Protein AF-A0A968KS45-F1 (afdb_monomer_lite)

pLDDT: mean 82.54, std 16.64, range [45.59, 96.62]

Radius of gyration: 15.45 Å; chains: 1; bounding box: 46×26×35 Å

Secondary structure (DSSP, 8-state):
-HHHHHIIIIIIHHHHHHHHHHH-PPPP--SS-TT---SSTT--HHHHHHHHHHHHH-HHHHHHHHHHHHHHHHHHHHHSHHHHHH-----

Foldseek 3Di:
DVLQCCLVPVQQVVLQVCCCVPPVDDDDPDPPDPSDSDNCVPPDVVSVVVVVVVLVVDVVSVVSVVVSVVSVCVVVVVVPVVVCVVDVPPD

Sequence (91 aa):
MLVYLITKYVYLEPLKQILRERYDIYFPQGFFNRQDLSLFASLHPEVISHIESIFEEDAELQKLYVKFQNWRILTYTLGVPFLLVIFPFKL

Organism: NCBI:txid2719988

Structure (mmCIF, N/CA/C/O backbone):
data_AF-A0A968KS45-F1
#
_entry.id   AF-A0A968KS45-F1
#
loop_
_atom_site.group_PDB
_atom_site.id
_atom_site.type_symbol
_atom_site.label_atom_id
_atom_site.label_alt_id
_atom_site.label_comp_id
_atom_site.label_asym_id
_atom_site.label_entity_id
_atom_site.label_seq_id
_atom_site.pdbx_PDB_ins_code
_atom_site.Cartn_x
_atom_site.Cartn_y
_atom_site.Cartn_z
_atom_site.occupancy
_atom_site.B_iso_or_equiv
_atom_site.auth_seq_id
_atom_site.auth_comp_id
_atom_site.auth_asym_id
_atom_site.auth_atom_id
_atom_site.pdbx_PDB_model_num
ATOM 1 N N . MET A 1 1 ? 12.484 -8.838 -13.668 1.00 74.06 1 MET A N 1
ATOM 2 C CA . MET A 1 1 ? 11.112 -9.315 -13.973 1.00 74.06 1 MET A CA 1
ATOM 3 C C . MET A 1 1 ? 10.435 -9.981 -12.772 1.00 74.06 1 MET A C 1
ATOM 5 O O . MET A 1 1 ? 9.368 -9.522 -12.398 1.00 74.06 1 MET A O 1
ATOM 9 N N . LEU A 1 2 ? 11.034 -10.989 -12.119 1.00 84.19 2 LEU A N 1
ATOM 10 C CA . LEU A 1 2 ? 10.407 -11.686 -10.978 1.00 84.19 2 LEU A CA 1
ATOM 11 C C . LEU A 1 2 ? 10.080 -10.768 -9.782 1.00 84.19 2 LEU A C 1
ATOM 13 O O . LEU A 1 2 ? 8.959 -10.784 -9.291 1.00 84.19 2 LEU A O 1
ATOM 17 N N . VAL A 1 3 ? 11.028 -9.919 -9.366 1.00 86.62 3 VAL A N 1
ATOM 18 C CA . VAL A 1 3 ? 10.842 -8.967 -8.251 1.00 86.62 3 VAL A CA 1
ATOM 19 C C . VAL A 1 3 ? 9.663 -8.023 -8.510 1.00 86.62 3 VAL A C 1
ATOM 21 O O . VAL A 1 3 ? 8.847 -7.810 -7.628 1.00 86.62 3 VAL A O 1
ATOM 24 N N . TYR A 1 4 ? 9.507 -7.543 -9.748 1.00 87.94 4 TYR A N 1
ATOM 25 C CA . TYR A 1 4 ? 8.357 -6.730 -10.151 1.00 87.94 4 TYR A CA 1
ATOM 26 C C . TYR A 1 4 ? 7.025 -7.474 -9.968 1.00 87.94 4 TYR A C 1
ATOM 28 O O . TYR A 1 4 ? 6.077 -6.908 -9.430 1.00 87.94 4 TYR A O 1
ATOM 36 N N . LEU A 1 5 ? 6.950 -8.742 -10.395 1.00 89.38 5 LEU A N 1
ATOM 37 C CA . LEU A 1 5 ? 5.732 -9.549 -10.259 1.00 89.38 5 LEU A CA 1
ATOM 38 C C . LEU A 1 5 ? 5.375 -9.777 -8.789 1.00 89.38 5 LEU A C 1
ATOM 40 O O . LEU A 1 5 ? 4.204 -9.674 -8.434 1.00 89.38 5 LEU A O 1
ATOM 44 N N . ILE A 1 6 ? 6.379 -10.020 -7.942 1.00 90.19 6 ILE A N 1
ATOM 45 C CA . ILE A 1 6 ? 6.199 -10.128 -6.491 1.00 90.19 6 ILE A CA 1
ATOM 46 C C . ILE A 1 6 ? 5.647 -8.811 -5.938 1.00 90.19 6 ILE A C 1
ATOM 48 O O . ILE A 1 6 ? 4.587 -8.802 -5.318 1.00 90.19 6 ILE A O 1
ATOM 52 N N . THR A 1 7 ? 6.295 -7.682 -6.225 1.00 90.69 7 THR A N 1
ATOM 53 C CA . THR A 1 7 ? 5.844 -6.366 -5.748 1.00 90.69 7 THR A CA 1
ATOM 54 C C . THR A 1 7 ? 4.413 -6.053 -6.177 1.00 90.69 7 THR A C 1
ATOM 56 O O . THR A 1 7 ? 3.626 -5.548 -5.378 1.00 90.69 7 THR A O 1
ATOM 59 N N . LYS A 1 8 ? 4.047 -6.390 -7.418 1.00 90.25 8 LYS A N 1
ATOM 60 C CA . LYS A 1 8 ? 2.704 -6.143 -7.946 1.00 90.25 8 LYS A CA 1
ATOM 61 C C . LYS A 1 8 ? 1.651 -7.056 -7.318 1.00 90.25 8 LYS A C 1
ATOM 63 O O . LYS A 1 8 ? 0.695 -6.567 -6.730 1.00 90.25 8 LYS A O 1
ATOM 68 N N . TYR A 1 9 ? 1.813 -8.367 -7.447 1.00 92.00 9 TYR A N 1
ATOM 69 C CA . TYR A 1 9 ? 0.733 -9.315 -7.164 1.00 92.00 9 TYR A CA 1
ATOM 70 C C . TYR A 1 9 ? 0.731 -9.851 -5.733 1.00 92.00 9 TYR A C 1
ATOM 72 O O . TYR A 1 9 ? -0.314 -10.277 -5.259 1.00 92.00 9 TYR A O 1
ATOM 80 N N . VAL A 1 10 ? 1.869 -9.824 -5.036 1.00 91.69 10 VAL A N 1
ATOM 81 C CA . VAL A 1 10 ? 1.956 -10.289 -3.640 1.00 91.69 10 VAL A CA 1
ATOM 82 C C . VAL A 1 10 ? 1.744 -9.140 -2.656 1.00 91.69 10 VAL A C 1
ATOM 84 O O . VAL A 1 10 ? 1.289 -9.373 -1.541 1.00 91.69 10 VAL A O 1
ATOM 87 N N . TYR A 1 11 ? 2.047 -7.902 -3.058 1.00 92.75 11 TYR A N 1
ATOM 88 C CA . TYR A 1 11 ? 2.002 -6.753 -2.154 1.00 92.75 11 TYR A CA 1
ATOM 89 C C . TYR A 1 11 ? 1.010 -5.672 -2.591 1.00 92.75 11 TYR A C 1
ATOM 91 O O . TYR A 1 11 ? 0.085 -5.377 -1.840 1.00 92.75 11 TYR A O 1
ATOM 99 N N . LEU A 1 12 ? 1.155 -5.098 -3.790 1.00 92.62 12 LEU A N 1
ATOM 100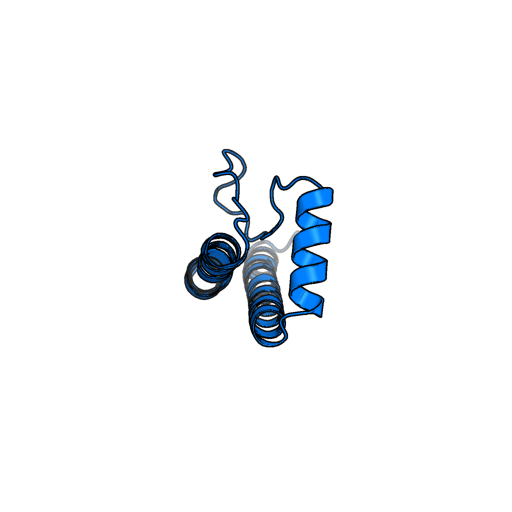 C CA . LEU A 1 12 ? 0.337 -3.954 -4.214 1.00 92.62 12 LEU A CA 1
ATOM 101 C C . LEU A 1 12 ? -1.148 -4.297 -4.402 1.00 92.62 12 LEU A C 1
ATOM 103 O O . LEU A 1 12 ? -2.004 -3.621 -3.838 1.00 92.62 12 LEU A O 1
ATOM 107 N N . GLU A 1 13 ? -1.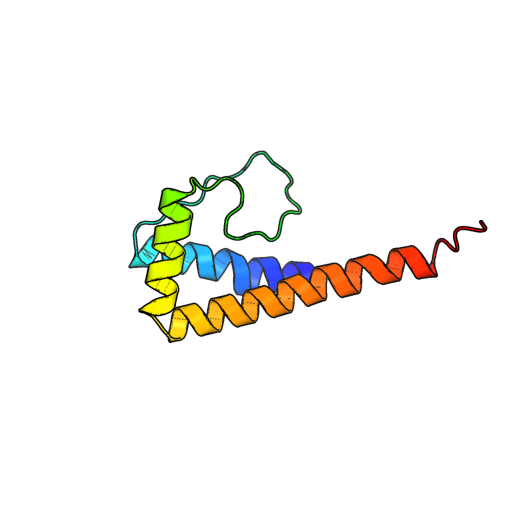466 -5.316 -5.199 1.00 91.69 13 GLU A N 1
ATOM 108 C CA . GLU A 1 13 ? -2.864 -5.686 -5.461 1.00 91.69 13 GLU A CA 1
ATOM 109 C C . GLU A 1 13 ? -3.589 -6.168 -4.189 1.00 91.69 13 GLU A C 1
ATOM 111 O O . GLU A 1 13 ? -4.697 -5.693 -3.942 1.00 91.69 13 GLU A O 1
ATOM 116 N N . PRO A 1 14 ? -2.970 -6.981 -3.308 1.00 93.19 14 PRO A N 1
ATOM 117 C CA . PRO A 1 14 ? -3.559 -7.298 -2.008 1.00 93.19 14 PRO A CA 1
ATOM 118 C C . PRO A 1 14 ? -3.790 -6.074 -1.114 1.00 93.19 14 PRO A C 1
ATOM 120 O O . PRO A 1 14 ? -4.838 -5.981 -0.481 1.00 93.19 14 PRO A O 1
ATOM 123 N N . LEU A 1 15 ? -2.867 -5.102 -1.085 1.00 94.31 15 LEU A N 1
ATOM 124 C CA . LEU A 1 15 ? -3.070 -3.841 -0.355 1.00 94.31 15 LEU A CA 1
ATOM 125 C C . LEU A 1 15 ? -4.301 -3.086 -0.864 1.00 94.31 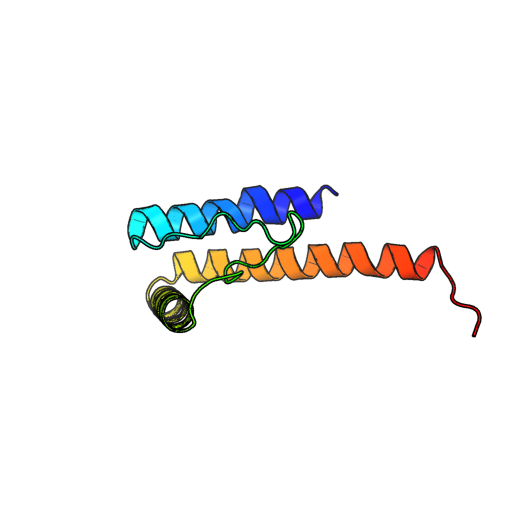15 LEU A C 1
ATOM 127 O O . LEU A 1 15 ? -5.128 -2.654 -0.065 1.00 94.31 15 LEU A O 1
ATOM 131 N N . LYS A 1 16 ? -4.454 -2.969 -2.188 1.00 93.50 16 LYS A N 1
ATOM 132 C CA . LYS A 1 16 ? -5.637 -2.343 -2.798 1.00 93.50 16 LYS A CA 1
ATOM 133 C C . LYS A 1 16 ? -6.916 -3.101 -2.469 1.00 93.50 16 LYS A C 1
ATOM 135 O O . LYS A 1 16 ? -7.937 -2.479 -2.196 1.00 93.50 16 LYS A O 1
ATOM 140 N N . GLN A 1 17 ? -6.863 -4.430 -2.497 1.00 93.88 17 GLN A N 1
ATOM 141 C CA . GLN A 1 17 ? -8.004 -5.275 -2.171 1.00 93.88 17 GLN A CA 1
ATOM 142 C C . GLN A 1 17 ? -8.438 -5.080 -0.715 1.00 93.88 17 GLN A C 1
ATOM 144 O O . GLN A 1 17 ? -9.616 -4.848 -0.476 1.00 93.88 17 GLN A O 1
ATOM 149 N N . ILE A 1 18 ? -7.502 -5.083 0.239 1.00 95.19 18 ILE A N 1
ATOM 150 C CA . ILE A 1 18 ? -7.810 -4.849 1.657 1.00 95.19 18 ILE A CA 1
ATOM 151 C C . ILE A 1 18 ? -8.404 -3.451 1.860 1.00 95.19 18 ILE A C 1
ATOM 153 O O . ILE A 1 18 ? -9.428 -3.315 2.527 1.00 95.19 18 ILE A O 1
ATOM 157 N N . LEU A 1 19 ? -7.798 -2.422 1.258 1.00 94.94 19 LEU A N 1
ATOM 158 C CA . LEU A 1 19 ? -8.290 -1.043 1.338 1.00 94.94 19 LEU A CA 1
ATOM 159 C C . LEU A 1 19 ? -9.701 -0.901 0.748 1.00 94.94 19 LEU A C 1
ATOM 161 O O . LEU A 1 19 ? -10.538 -0.193 1.302 1.00 94.94 19 LEU A O 1
ATOM 165 N N . ARG A 1 20 ? -9.999 -1.635 -0.325 1.00 94.69 20 ARG A N 1
ATOM 166 C CA . ARG A 1 20 ? -11.336 -1.684 -0.917 1.00 94.69 20 ARG A CA 1
ATOM 167 C C . ARG A 1 20 ? -12.343 -2.417 -0.034 1.00 94.69 20 ARG A C 1
ATOM 169 O O . ARG A 1 20 ? -13.431 -1.911 0.193 1.00 94.69 20 ARG A O 1
ATOM 176 N N . GLU A 1 21 ? -12.006 -3.615 0.429 1.00 95.75 21 GLU A N 1
ATOM 177 C CA . GLU A 1 21 ? -12.937 -4.491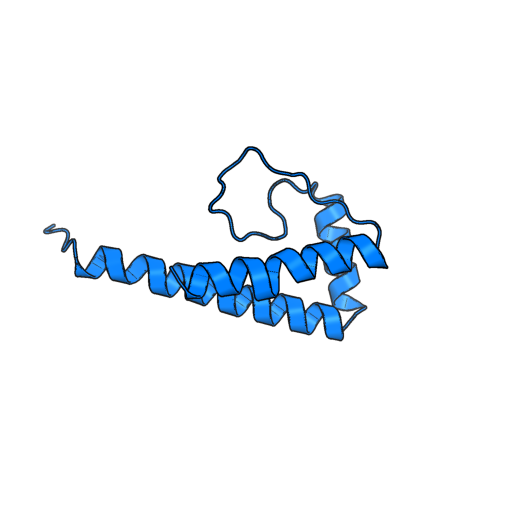 1.150 1.00 95.75 21 GLU A CA 1
ATOM 178 C C . GLU A 1 21 ? -13.241 -3.999 2.566 1.00 95.75 21 GLU A C 1
ATOM 180 O O . GLU A 1 21 ? -14.363 -4.163 3.039 1.00 95.75 21 GLU A O 1
ATOM 185 N N . ARG A 1 22 ? -12.252 -3.411 3.249 1.00 95.44 22 ARG A N 1
ATOM 186 C CA . ARG A 1 22 ? -12.392 -2.989 4.650 1.00 95.44 22 ARG A CA 1
ATOM 187 C C . ARG A 1 22 ? -12.745 -1.512 4.818 1.00 95.44 22 ARG A C 1
ATOM 189 O O . ARG A 1 22 ? -13.370 -1.176 5.817 1.00 95.44 22 ARG A O 1
ATOM 196 N N . TYR A 1 23 ? -12.353 -0.656 3.872 1.00 93.19 23 TYR A N 1
ATOM 197 C CA . TYR A 1 23 ? -12.460 0.805 4.007 1.00 93.19 23 TYR A CA 1
ATOM 198 C C . TYR A 1 23 ? -13.171 1.484 2.826 1.00 93.19 23 TYR A C 1
ATOM 200 O O . TYR A 1 23 ? -13.199 2.707 2.762 1.00 93.19 23 TYR A O 1
ATOM 208 N N . ASP A 1 24 ? -13.740 0.711 1.893 1.00 92.88 24 ASP A N 1
ATOM 209 C CA . ASP A 1 24 ? -14.486 1.211 0.726 1.00 92.88 24 ASP A CA 1
ATOM 210 C C . ASP A 1 24 ? -13.675 2.166 -0.181 1.00 92.88 24 ASP A C 1
ATOM 212 O O . ASP A 1 24 ? -14.209 3.044 -0.858 1.00 92.88 24 ASP A O 1
ATOM 216 N N . ILE A 1 25 ? -12.347 1.991 -0.225 1.00 91.94 25 ILE A N 1
ATOM 217 C CA . ILE A 1 25 ? -11.456 2.800 -1.066 1.00 91.94 25 ILE A CA 1
ATOM 218 C C . ILE A 1 25 ? -11.311 2.164 -2.450 1.00 91.94 25 ILE A C 1
ATOM 220 O O . ILE A 1 25 ? -10.778 1.062 -2.610 1.00 91.94 25 ILE A O 1
ATOM 224 N N . TYR A 1 26 ? -11.730 2.896 -3.482 1.00 88.69 26 TYR A N 1
ATOM 225 C CA . TYR A 1 26 ? -11.642 2.448 -4.869 1.00 88.69 26 TYR A CA 1
ATOM 226 C C . TYR A 1 26 ? -10.432 3.044 -5.575 1.00 88.69 26 TYR A C 1
ATOM 228 O O . TYR A 1 26 ? -10.247 4.257 -5.643 1.00 88.69 26 TYR A O 1
ATOM 236 N N . PHE A 1 27 ? -9.634 2.165 -6.174 1.00 88.12 27 PHE A N 1
ATOM 237 C CA . PHE A 1 27 ? -8.494 2.558 -6.986 1.00 88.12 27 PHE A CA 1
ATOM 238 C C . PHE A 1 27 ? -8.932 2.658 -8.449 1.00 88.12 27 PHE A C 1
ATOM 240 O O . PHE A 1 27 ? -9.448 1.674 -8.993 1.00 88.12 27 PHE A O 1
ATOM 247 N N . PRO A 1 28 ? -8.730 3.808 -9.114 1.00 83.00 28 PRO A N 1
ATOM 248 C CA . PRO A 1 28 ? -9.027 3.930 -10.528 1.00 83.00 28 PRO A CA 1
ATOM 249 C C . PRO A 1 28 ? -8.153 2.948 -11.311 1.00 83.00 28 PRO A C 1
ATOM 251 O O . PRO A 1 28 ? -6.942 2.849 -11.098 1.00 83.00 28 PRO A O 1
ATOM 254 N N . GLN A 1 29 ? -8.761 2.217 -12.244 1.00 69.38 29 GLN A N 1
ATOM 255 C CA . GLN A 1 29 ? -8.002 1.424 -13.205 1.00 69.38 29 GLN A CA 1
ATOM 256 C C . GLN A 1 29 ? -7.339 2.392 -14.190 1.00 69.38 29 GLN A C 1
ATOM 258 O O . GLN A 1 29 ? -7.936 2.819 -15.175 1.00 69.38 29 GLN A O 1
ATOM 263 N N . GLY A 1 30 ? -6.124 2.825 -13.859 1.00 56.62 30 GLY A N 1
ATOM 264 C CA . GLY A 1 30 ? -5.403 3.827 -14.631 1.00 56.62 30 GLY A CA 1
ATOM 265 C C . GLY A 1 30 ? -5.091 3.358 -16.054 1.00 56.62 30 GLY A C 1
ATOM 266 O O . GLY A 1 30 ? -4.444 2.332 -16.261 1.00 56.62 30 GLY A O 1
ATOM 267 N N . PHE A 1 31 ? -5.476 4.178 -17.035 1.00 47.94 31 PHE A N 1
ATOM 268 C CA . PHE A 1 31 ? -4.931 4.175 -18.400 1.00 47.94 31 PHE A CA 1
ATOM 269 C C . PHE A 1 31 ? -3.435 4.550 -18.428 1.00 47.94 31 PHE A C 1
ATOM 271 O O . PHE A 1 31 ? -2.743 4.293 -19.414 1.00 47.94 31 PHE A O 1
ATOM 278 N N . PHE A 1 32 ? -2.926 5.146 -17.345 1.00 50.12 32 PHE A N 1
ATOM 279 C CA . PHE A 1 32 ? -1.549 5.599 -17.222 1.00 50.12 32 PHE A CA 1
ATOM 280 C C . PHE A 1 32 ? -0.629 4.480 -16.735 1.00 50.12 32 PHE A C 1
ATOM 282 O O . PHE A 1 32 ? -0.795 3.922 -15.657 1.00 50.12 32 PHE A O 1
ATOM 289 N N . ASN A 1 33 ? 0.339 4.179 -17.600 1.00 52.84 33 ASN A N 1
ATOM 290 C CA . ASN A 1 33 ? 1.532 3.369 -17.396 1.00 52.84 33 ASN A CA 1
ATOM 291 C C . ASN A 1 33 ? 1.309 2.052 -16.625 1.00 52.84 33 ASN A C 1
ATOM 293 O O . ASN A 1 33 ? 1.462 1.975 -15.410 1.00 52.84 33 ASN A O 1
ATOM 297 N N . ARG A 1 34 ? 1.063 0.956 -17.363 1.00 57.56 34 ARG A N 1
ATOM 298 C CA . ARG A 1 34 ? 0.930 -0.427 -16.835 1.00 57.56 34 ARG A CA 1
ATOM 299 C C . ARG A 1 34 ? 2.104 -0.892 -15.944 1.00 57.56 34 ARG A C 1
ATOM 301 O O . ARG A 1 34 ? 2.022 -1.962 -15.338 1.00 57.56 34 ARG A O 1
ATOM 308 N N . GLN A 1 35 ? 3.187 -0.118 -15.905 1.00 62.50 35 GLN A N 1
ATOM 309 C CA . GLN A 1 35 ? 4.422 -0.357 -15.169 1.00 62.50 35 GLN A CA 1
ATOM 310 C C . GLN A 1 35 ? 4.498 0.363 -13.811 1.00 62.50 35 GLN A C 1
ATOM 312 O O . GLN A 1 35 ? 5.452 0.112 -13.078 1.00 62.50 35 GLN A O 1
ATOM 317 N N . ASP A 1 36 ? 3.536 1.218 -13.450 1.00 75.06 36 ASP A N 1
ATOM 318 C CA . ASP A 1 36 ? 3.591 1.940 -12.175 1.00 75.06 36 ASP A CA 1
ATOM 319 C C . ASP A 1 36 ? 3.299 1.006 -10.984 1.00 75.06 36 ASP A C 1
ATOM 321 O O . ASP A 1 36 ? 2.289 0.300 -10.944 1.00 75.06 36 ASP A O 1
ATOM 325 N N . LEU A 1 37 ? 4.219 0.990 -10.019 1.00 84.62 37 LEU A N 1
ATOM 326 C CA . LEU A 1 37 ? 4.100 0.281 -8.746 1.00 84.62 37 LEU A CA 1
ATOM 327 C C . LEU A 1 37 ? 3.816 1.286 -7.627 1.00 84.62 37 LEU A C 1
ATOM 329 O O . LEU A 1 37 ? 4.459 1.259 -6.582 1.00 84.62 37 LEU A O 1
ATOM 333 N N . SER A 1 38 ? 2.880 2.205 -7.844 1.00 88.19 38 SER A N 1
ATOM 334 C CA . SER A 1 38 ? 2.452 3.186 -6.851 1.00 88.19 38 SER A CA 1
ATOM 335 C C . SER A 1 38 ? 1.042 2.876 -6.353 1.00 88.19 38 SER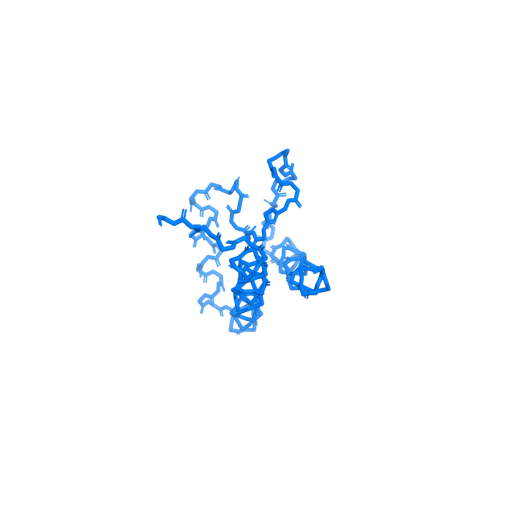 A C 1
ATOM 337 O O . SER A 1 38 ? 0.127 2.633 -7.138 1.00 88.19 38 SER A O 1
ATOM 339 N N . LEU A 1 39 ? 0.866 2.883 -5.027 1.00 87.44 39 LEU A N 1
ATOM 340 C CA . LEU A 1 39 ? -0.447 2.726 -4.397 1.00 87.44 39 LEU A CA 1
ATOM 341 C C . LEU A 1 39 ? -1.334 3.953 -4.642 1.00 87.44 39 LEU A C 1
ATOM 343 O O . LEU A 1 39 ? -2.530 3.812 -4.867 1.00 87.44 39 LEU A O 1
ATOM 347 N N . PHE A 1 40 ? -0.730 5.140 -4.644 1.00 90.31 40 PHE A N 1
ATOM 348 C CA . PHE A 1 40 ? -1.425 6.423 -4.742 1.00 90.31 40 PHE A CA 1
ATOM 349 C C . PHE A 1 40 ? -1.550 6.945 -6.176 1.00 90.31 40 PHE A C 1
ATOM 351 O O . PHE A 1 40 ? -1.964 8.084 -6.390 1.00 90.31 40 PHE A O 1
ATOM 358 N N . ALA A 1 41 ? -1.170 6.137 -7.172 1.00 85.38 41 ALA A N 1
ATOM 359 C CA . ALA A 1 41 ? -1.257 6.527 -8.571 1.00 85.38 41 ALA A CA 1
ATOM 360 C C . ALA A 1 41 ? -2.685 6.958 -8.919 1.00 85.38 41 ALA A C 1
ATOM 362 O O . ALA A 1 41 ? -3.625 6.173 -8.811 1.00 85.38 41 ALA A O 1
ATOM 363 N N . SER A 1 42 ? -2.830 8.193 -9.401 1.00 83.69 42 SER A N 1
ATOM 364 C CA . SER A 1 42 ? -4.116 8.761 -9.830 1.00 83.69 42 SER A CA 1
ATOM 365 C C . SER A 1 42 ? -5.178 8.887 -8.724 1.00 83.69 42 SER A C 1
ATOM 367 O O . SER A 1 42 ? -6.356 9.034 -9.043 1.00 83.69 42 SER A O 1
ATOM 369 N N . LEU A 1 43 ? -4.793 8.836 -7.442 1.00 87.88 43 LEU A N 1
ATOM 370 C CA . LEU A 1 43 ? -5.707 9.116 -6.330 1.00 87.88 43 LEU A CA 1
ATOM 371 C C . LEU A 1 43 ? -5.767 10.613 -6.024 1.00 87.88 43 LEU A C 1
ATOM 373 O O . LEU A 1 43 ? -4.775 11.331 -6.149 1.00 87.88 43 LEU A O 1
ATOM 377 N N . HIS A 1 44 ? -6.942 11.074 -5.595 1.00 90.56 44 HIS A N 1
ATOM 378 C CA . HIS A 1 44 ? -7.121 12.440 -5.112 1.00 90.56 44 HIS A CA 1
ATOM 379 C C . HIS A 1 44 ? -6.375 12.633 -3.775 1.00 90.56 44 HIS A C 1
ATOM 381 O O . HIS A 1 44 ? -6.378 11.703 -2.963 1.00 90.56 44 HIS A O 1
ATOM 387 N N . PRO A 1 45 ? -5.782 13.812 -3.493 1.00 92.56 45 PRO A N 1
ATOM 388 C CA . PRO A 1 45 ? -5.039 14.056 -2.251 1.00 92.56 45 PRO A CA 1
ATOM 389 C C . PRO A 1 45 ? -5.821 13.748 -0.969 1.00 92.56 45 PRO A C 1
ATOM 391 O O . PRO A 1 45 ? -5.254 13.231 -0.013 1.00 92.56 45 PRO A O 1
ATOM 394 N N . GLU A 1 46 ? -7.131 13.995 -0.963 1.00 93.88 46 GLU A N 1
ATOM 395 C CA . GLU A 1 46 ? -8.004 13.678 0.178 1.00 93.88 46 GLU A CA 1
ATOM 396 C C . GLU A 1 46 ? -8.086 12.169 0.449 1.00 93.88 46 GLU A C 1
ATOM 398 O O . GLU A 1 46 ? -8.030 11.737 1.596 1.00 93.88 46 GLU A O 1
ATOM 403 N N . VAL A 1 47 ? -8.146 11.351 -0.608 1.00 93.12 47 VAL A N 1
ATOM 404 C CA . VAL A 1 47 ? -8.147 9.884 -0.490 1.00 93.12 47 VAL A CA 1
ATOM 405 C C . VAL A 1 47 ? -6.786 9.392 -0.008 1.00 93.12 47 VAL A C 1
ATOM 407 O O . VAL A 1 47 ? -6.719 8.468 0.795 1.00 93.12 47 VAL A O 1
ATOM 410 N N . ILE A 1 48 ? -5.698 10.021 -0.462 1.00 94.06 48 ILE A N 1
ATOM 411 C CA . ILE A 1 48 ? -4.342 9.705 0.007 1.00 94.06 48 ILE A CA 1
ATOM 412 C C . ILE A 1 48 ? -4.234 9.975 1.509 1.00 94.06 48 ILE A C 1
ATOM 414 O O . ILE A 1 48 ? -3.848 9.075 2.247 1.00 94.06 48 ILE A O 1
ATOM 418 N N . SER A 1 49 ? -4.653 11.159 1.964 1.00 95.44 49 SER A N 1
ATOM 419 C CA . SER A 1 49 ? -4.643 11.514 3.387 1.00 95.44 49 SER A CA 1
ATOM 420 C C . SER A 1 49 ? -5.497 10.559 4.227 1.00 95.44 49 SER A C 1
ATOM 422 O O . SER A 1 49 ? -5.093 10.180 5.323 1.00 95.44 49 SER A O 1
ATOM 424 N N . HIS A 1 50 ? -6.637 10.107 3.698 1.00 95.50 50 HIS A N 1
ATOM 425 C CA . HIS A 1 50 ? -7.466 9.110 4.371 1.00 95.50 50 HIS A CA 1
ATOM 426 C C . HIS A 1 50 ? -6.791 7.730 4.460 1.00 95.50 50 HIS A C 1
ATOM 428 O O . HIS A 1 50 ? -6.854 7.064 5.489 1.00 95.50 50 HIS A O 1
ATOM 434 N N . ILE A 1 51 ? -6.103 7.289 3.403 1.00 94.56 51 ILE A N 1
ATOM 435 C CA . ILE A 1 51 ? -5.324 6.043 3.445 1.00 94.56 51 ILE A CA 1
ATOM 436 C C . ILE A 1 51 ? -4.177 6.155 4.460 1.00 94.56 51 ILE A C 1
ATOM 438 O O . ILE A 1 51 ? -3.898 5.199 5.180 1.00 94.56 51 ILE A O 1
ATOM 442 N N . GLU A 1 52 ? -3.514 7.309 4.530 1.00 94.75 52 GLU A N 1
ATOM 443 C CA . GLU A 1 52 ? -2.448 7.558 5.503 1.00 94.75 52 GLU A CA 1
ATOM 444 C C . GLU A 1 52 ? -2.972 7.491 6.940 1.00 94.75 52 GLU A C 1
ATOM 446 O O . GLU A 1 52 ? -2.359 6.802 7.754 1.00 94.75 52 GLU A O 1
ATOM 451 N N . SER A 1 53 ? -4.138 8.081 7.235 1.00 96.62 53 SER A N 1
ATOM 452 C CA . SER A 1 53 ? -4.752 7.954 8.565 1.00 96.62 53 SER A CA 1
ATOM 453 C C . SER A 1 53 ? -5.102 6.500 8.896 1.00 96.62 53 SER A C 1
ATOM 455 O O . SER A 1 53 ? -4.836 6.035 10.000 1.00 96.62 53 SER A O 1
ATOM 457 N N . ILE A 1 54 ? -5.609 5.731 7.924 1.00 95.94 54 ILE A N 1
ATOM 458 C CA . ILE A 1 54 ? -5.863 4.291 8.098 1.00 95.94 54 ILE A CA 1
ATOM 459 C C . ILE A 1 54 ? -4.571 3.536 8.445 1.00 95.94 54 ILE A C 1
ATOM 461 O O . ILE A 1 54 ? -4.592 2.631 9.276 1.00 95.94 54 ILE A O 1
ATOM 465 N N . PHE A 1 55 ? -3.436 3.887 7.836 1.00 94.62 55 PHE A N 1
ATOM 466 C CA . PHE A 1 55 ? -2.150 3.263 8.159 1.00 94.62 55 PHE A CA 1
ATOM 467 C C . PHE A 1 55 ? -1.616 3.641 9.542 1.00 94.62 55 PHE A C 1
ATOM 469 O O . PHE A 1 55 ? -0.804 2.900 10.090 1.00 94.62 55 PHE A O 1
ATOM 476 N N . GLU A 1 56 ? -2.023 4.773 10.106 1.00 94.31 56 GLU A N 1
ATOM 477 C CA . GLU A 1 56 ? -1.691 5.123 11.490 1.00 94.31 56 GLU A CA 1
ATOM 478 C C . GLU A 1 56 ? -2.544 4.334 12.494 1.00 94.31 56 GLU A C 1
ATOM 480 O O . GLU A 1 56 ? -2.061 3.984 13.572 1.00 94.31 56 GLU A O 1
ATOM 485 N N . GLU A 1 57 ? -3.783 4.002 12.124 1.00 94.81 57 GLU A N 1
ATOM 486 C CA . GLU A 1 57 ? -4.743 3.293 12.976 1.00 94.81 57 GLU A CA 1
ATOM 487 C C . GLU A 1 57 ? -4.623 1.756 12.895 1.00 94.81 57 GLU A C 1
ATOM 489 O O . GLU A 1 57 ? -4.744 1.070 13.913 1.00 94.81 57 GLU A O 1
ATOM 494 N N . ASP A 1 58 ? -4.354 1.193 11.711 1.00 95.25 58 ASP A N 1
ATOM 495 C CA . ASP A 1 58 ? -4.207 -0.253 11.487 1.00 95.25 58 ASP A CA 1
ATOM 496 C C . ASP A 1 58 ? -2.728 -0.650 11.341 1.00 95.25 58 ASP A C 1
ATOM 498 O O . ASP A 1 58 ? -2.127 -0.626 10.260 1.00 95.25 58 ASP A O 1
ATOM 502 N N . ALA A 1 59 ? -2.145 -1.095 12.456 1.00 93.25 59 ALA A N 1
ATOM 503 C CA . ALA A 1 59 ? -0.751 -1.527 12.526 1.00 93.25 59 ALA A CA 1
ATOM 504 C C . ALA A 1 59 ? -0.425 -2.756 11.649 1.00 93.25 59 ALA A C 1
ATOM 506 O O . ALA A 1 59 ? 0.739 -2.956 11.279 1.00 93.25 59 ALA A O 1
ATOM 507 N N . GLU A 1 60 ? -1.396 -3.617 11.325 1.00 93.62 60 GLU A N 1
ATOM 508 C CA . GLU A 1 60 ? -1.163 -4.756 10.428 1.00 93.62 60 GLU A CA 1
ATOM 509 C C . GLU A 1 60 ? -1.061 -4.287 8.979 1.00 93.62 60 GLU A C 1
ATOM 511 O O . GLU A 1 60 ? -0.126 -4.659 8.256 1.00 93.62 60 GLU A O 1
ATOM 516 N N . LEU A 1 61 ? -1.984 -3.419 8.576 1.00 94.12 61 LEU A N 1
ATOM 517 C CA . LEU A 1 61 ? -2.008 -2.829 7.249 1.00 94.12 61 LEU A CA 1
ATOM 518 C C . LEU A 1 61 ? -0.796 -1.918 7.017 1.00 94.12 61 LEU A C 1
ATOM 520 O O . LEU A 1 61 ? -0.167 -1.989 5.957 1.00 94.12 61 LEU A 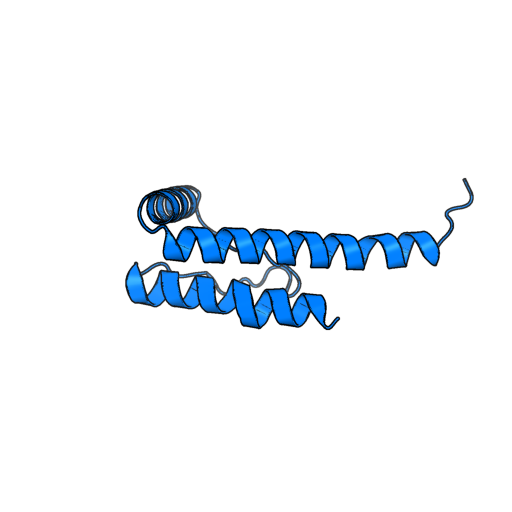O 1
ATOM 524 N N . GLN A 1 62 ? -0.377 -1.169 8.038 1.00 95.38 62 GLN A N 1
ATOM 525 C CA . GLN A 1 62 ? 0.857 -0.385 8.017 1.00 95.38 62 GLN A CA 1
ATOM 526 C C . GLN A 1 62 ? 2.089 -1.260 7.755 1.00 95.38 62 GLN A C 1
ATOM 528 O O . GLN A 1 62 ? 2.925 -0.940 6.906 1.00 95.38 62 GLN A O 1
ATOM 533 N N . LYS A 1 63 ? 2.201 -2.412 8.431 1.00 94.62 63 LYS A N 1
ATOM 534 C CA . LYS A 1 63 ? 3.305 -3.363 8.205 1.00 94.62 63 LYS A CA 1
ATOM 535 C C . LYS A 1 63 ? 3.305 -3.902 6.777 1.00 94.62 63 LYS A C 1
ATOM 537 O O . LYS A 1 63 ? 4.378 -4.074 6.192 1.00 94.62 63 LYS A O 1
ATOM 542 N N . LEU A 1 64 ? 2.132 -4.184 6.208 1.00 93.56 64 LEU A N 1
ATOM 543 C CA . LEU A 1 64 ? 2.006 -4.610 4.811 1.00 93.56 64 LEU A CA 1
ATOM 544 C C . LEU A 1 64 ? 2.428 -3.499 3.846 1.00 93.56 64 LEU A C 1
ATOM 546 O O . LEU A 1 64 ? 3.186 -3.768 2.912 1.00 93.56 64 LEU A O 1
ATOM 550 N N . TYR A 1 65 ? 2.021 -2.258 4.110 1.00 94.94 65 TYR A N 1
ATOM 551 C CA . TYR A 1 65 ? 2.424 -1.094 3.327 1.00 94.94 65 TYR A CA 1
ATOM 552 C C . TYR A 1 65 ? 3.942 -0.865 3.364 1.00 94.94 65 TYR A C 1
ATOM 554 O O . TYR A 1 65 ? 4.566 -0.704 2.315 1.00 94.94 65 TYR A O 1
ATOM 562 N N . VAL A 1 66 ? 4.579 -0.953 4.536 1.00 95.19 66 VAL A N 1
ATOM 563 C CA . VAL A 1 66 ? 6.046 -0.850 4.661 1.00 95.19 66 VAL A CA 1
ATOM 564 C C . VAL A 1 66 ? 6.751 -1.969 3.887 1.00 95.19 66 VAL A C 1
ATOM 566 O O . VAL A 1 66 ? 7.722 -1.716 3.171 1.00 95.19 66 VAL A O 1
ATOM 569 N N . LYS A 1 67 ? 6.251 -3.210 3.964 1.00 93.50 67 LYS A N 1
ATOM 570 C CA . LYS A 1 67 ? 6.789 -4.322 3.161 1.00 93.50 67 LYS A CA 1
ATOM 571 C C . LYS A 1 67 ? 6.679 -4.029 1.666 1.00 93.50 67 LYS A C 1
ATOM 573 O O . LYS A 1 67 ? 7.666 -4.188 0.951 1.00 93.50 67 LYS A O 1
ATOM 578 N N . PHE A 1 68 ? 5.518 -3.571 1.206 1.00 94.56 68 PHE A N 1
ATOM 579 C CA . PHE A 1 68 ? 5.319 -3.143 -0.176 1.00 94.56 68 PHE A CA 1
ATOM 580 C C . PHE A 1 68 ? 6.331 -2.066 -0.593 1.00 94.56 68 PHE A C 1
ATOM 582 O O . PHE A 1 68 ? 6.964 -2.212 -1.638 1.00 94.56 68 PHE A O 1
ATOM 589 N N . GLN A 1 69 ? 6.539 -1.033 0.229 1.00 93.19 69 GLN A N 1
ATOM 590 C CA . GLN A 1 69 ? 7.508 0.033 -0.049 1.00 93.19 69 GLN A CA 1
ATOM 591 C C . GLN A 1 69 ? 8.930 -0.510 -0.219 1.00 93.19 69 GLN A C 1
ATOM 593 O O . GLN A 1 69 ? 9.609 -0.163 -1.185 1.00 93.19 69 GLN A O 1
ATOM 598 N N . ASN A 1 70 ? 9.355 -1.430 0.649 1.00 92.81 70 ASN A N 1
ATOM 599 C CA . ASN A 1 70 ? 10.669 -2.067 0.542 1.00 92.81 70 ASN A CA 1
ATOM 600 C C . ASN A 1 70 ? 10.817 -2.862 -0.765 1.00 92.81 70 ASN A C 1
ATOM 602 O O . ASN A 1 70 ? 11.824 -2.739 -1.462 1.00 92.81 70 ASN A O 1
ATOM 606 N N . TRP A 1 71 ? 9.798 -3.633 -1.148 1.00 92.25 71 TRP A N 1
ATOM 607 C CA . TRP A 1 71 ? 9.796 -4.386 -2.407 1.00 92.25 71 TRP A CA 1
ATOM 608 C C . TRP A 1 71 ? 9.748 -3.488 -3.643 1.00 92.25 71 TRP A C 1
ATOM 610 O O . TRP A 1 71 ? 10.400 -3.772 -4.654 1.00 92.25 71 TRP A O 1
ATOM 620 N N . ARG A 1 72 ? 9.034 -2.366 -3.556 1.00 90.31 72 ARG A N 1
ATOM 621 C CA . ARG A 1 72 ? 9.025 -1.327 -4.583 1.00 90.31 72 ARG A CA 1
ATOM 622 C C . ARG A 1 72 ? 10.418 -0.744 -4.785 1.00 90.31 72 ARG A C 1
ATOM 624 O O . ARG A 1 72 ? 10.887 -0.717 -5.922 1.00 90.31 72 ARG A O 1
ATOM 631 N N . ILE A 1 73 ? 11.096 -0.361 -3.701 1.00 89.50 73 ILE A N 1
ATOM 632 C CA . ILE A 1 73 ? 12.486 0.113 -3.744 1.00 89.50 73 ILE A CA 1
ATOM 633 C C . ILE A 1 73 ? 13.367 -0.948 -4.398 1.00 89.50 73 ILE A C 1
ATOM 635 O O . ILE A 1 73 ? 14.005 -0.652 -5.398 1.00 89.50 73 ILE A O 1
ATOM 639 N N . LEU A 1 74 ? 13.323 -2.202 -3.937 1.00 88.31 74 LEU A N 1
ATOM 640 C CA . LEU A 1 74 ? 14.102 -3.293 -4.535 1.00 88.31 74 LEU A CA 1
ATOM 641 C C . LEU A 1 74 ? 13.809 -3.490 -6.026 1.00 88.31 74 LEU A C 1
ATOM 643 O O . LEU A 1 74 ? 14.722 -3.761 -6.799 1.00 88.31 74 LEU A O 1
ATOM 647 N N . THR A 1 75 ? 12.558 -3.336 -6.460 1.00 87.25 75 THR A N 1
ATOM 648 C CA . THR A 1 75 ? 12.196 -3.466 -7.879 1.00 87.25 75 THR A CA 1
ATOM 649 C C . THR A 1 75 ? 12.880 -2.399 -8.726 1.00 87.25 75 THR A C 1
ATOM 651 O O . THR A 1 75 ? 13.458 -2.725 -9.763 1.00 87.25 75 THR A O 1
ATOM 654 N N . TYR A 1 76 ? 12.854 -1.143 -8.280 1.00 82.94 76 TYR A N 1
ATOM 655 C CA . TYR A 1 76 ? 13.511 -0.046 -8.989 1.00 82.94 76 TYR A CA 1
ATOM 656 C C . TYR A 1 76 ? 15.038 -0.115 -8.847 1.00 82.94 76 TYR A C 1
ATOM 658 O O . TYR A 1 76 ? 15.750 0.031 -9.835 1.00 82.94 76 TYR A O 1
ATOM 666 N N . THR A 1 77 ? 15.557 -0.455 -7.670 1.00 80.75 77 THR A N 1
ATOM 667 C CA . THR A 1 77 ? 16.993 -0.611 -7.411 1.00 80.75 77 THR A CA 1
ATOM 668 C C . THR A 1 77 ? 17.595 -1.836 -8.080 1.00 80.75 77 THR A C 1
ATOM 670 O O . THR A 1 77 ? 18.789 -1.837 -8.296 1.00 80.75 77 THR A O 1
ATOM 673 N N . LEU A 1 78 ? 16.843 -2.877 -8.432 1.00 73.00 78 LEU A N 1
ATOM 674 C CA . LEU A 1 78 ? 17.359 -3.988 -9.247 1.00 73.00 78 LEU A CA 1
ATOM 675 C C . LEU A 1 78 ? 17.084 -3.775 -10.743 1.00 73.00 78 LEU A C 1
ATOM 677 O O . LEU A 1 78 ? 17.785 -4.336 -11.581 1.00 73.00 78 LEU A O 1
ATOM 681 N N . GLY A 1 79 ? 16.094 -2.947 -11.087 1.00 62.12 79 GLY A N 1
ATOM 682 C CA . GLY A 1 79 ? 15.805 -2.541 -12.463 1.00 62.12 79 GLY A CA 1
ATOM 683 C C . GLY A 1 79 ? 16.771 -1.489 -13.025 1.00 62.12 79 GLY A C 1
ATOM 684 O O . GLY A 1 79 ? 17.044 -1.505 -14.222 1.00 62.12 79 GLY A O 1
ATOM 685 N N . VAL A 1 80 ? 17.315 -0.603 -12.181 1.00 55.81 80 VAL A N 1
ATOM 686 C CA . VAL A 1 80 ? 18.174 0.533 -12.581 1.00 55.81 80 VAL A CA 1
ATOM 687 C C . VAL A 1 80 ? 19.670 0.186 -12.773 1.00 55.81 80 VAL A C 1
ATOM 689 O O . VAL A 1 80 ? 20.225 0.574 -13.801 1.00 55.81 80 VAL A O 1
ATOM 692 N N . PRO A 1 81 ? 20.368 -0.567 -11.899 1.00 51.09 81 PRO A N 1
ATOM 693 C CA . PRO A 1 81 ? 21.787 -0.873 -12.087 1.00 51.09 81 PRO A CA 1
ATOM 694 C C . PRO A 1 81 ? 22.043 -1.890 -13.204 1.00 51.09 81 PRO A C 1
ATOM 696 O O . PRO A 1 81 ? 23.154 -1.936 -13.719 1.00 51.09 81 PRO A O 1
ATOM 699 N N . PHE A 1 82 ? 21.036 -2.642 -13.665 1.00 49.53 82 PHE A N 1
ATOM 700 C CA . PHE A 1 82 ? 21.189 -3.469 -14.868 1.00 49.53 82 PHE A CA 1
ATOM 701 C C . PHE A 1 82 ? 21.383 -2.613 -16.136 1.00 49.53 82 PHE A C 1
ATOM 703 O O . PHE A 1 82 ? 22.126 -3.001 -17.032 1.00 49.53 82 PHE A O 1
ATOM 710 N N . LEU A 1 83 ? 20.787 -1.414 -16.199 1.00 48.03 83 LEU A N 1
ATOM 711 C CA . LEU A 1 83 ? 20.969 -0.489 -17.325 1.00 48.03 83 LEU A CA 1
ATOM 712 C C . LEU A 1 83 ? 22.330 0.224 -17.286 1.00 48.03 83 LEU A C 1
ATOM 714 O O . LEU A 1 83 ? 22.957 0.373 -18.331 1.00 48.03 83 LEU A O 1
ATOM 718 N N . LEU A 1 84 ? 22.821 0.599 -16.099 1.00 48.28 84 LEU A N 1
ATOM 719 C CA . LEU A 1 84 ? 24.122 1.271 -15.944 1.00 48.28 84 LEU A CA 1
ATOM 720 C C . LEU A 1 84 ? 25.326 0.340 -16.167 1.00 48.28 84 LEU A C 1
ATOM 722 O O . LEU A 1 84 ? 26.381 0.803 -16.587 1.00 48.28 84 LEU A O 1
ATOM 726 N N . VAL A 1 85 ? 25.182 -0.966 -15.920 1.00 53.47 85 VAL A N 1
ATOM 727 C CA . VAL A 1 85 ? 26.255 -1.948 -16.162 1.00 53.47 85 VAL A CA 1
ATOM 728 C C . VAL A 1 85 ? 26.358 -2.340 -17.646 1.00 53.47 85 VAL A C 1
ATOM 730 O O . VAL A 1 85 ? 27.450 -2.650 -18.114 1.00 53.47 85 VAL A O 1
ATOM 733 N N . ILE A 1 86 ? 25.257 -2.304 -18.407 1.00 52.03 86 ILE A N 1
ATOM 734 C CA . ILE A 1 86 ? 25.242 -2.694 -19.833 1.00 52.03 86 ILE A CA 1
ATOM 735 C C . ILE A 1 86 ? 25.520 -1.502 -20.763 1.00 52.03 86 ILE A C 1
ATOM 737 O O . ILE A 1 86 ? 26.112 -1.684 -21.826 1.00 52.03 86 ILE A O 1
ATOM 741 N N . PHE A 1 87 ? 25.158 -0.281 -20.361 1.00 45.88 87 PHE A N 1
ATOM 742 C CA . PHE A 1 87 ? 25.513 0.948 -21.071 1.00 45.88 87 PHE A CA 1
ATOM 743 C C . PHE A 1 87 ? 26.518 1.760 -20.248 1.00 45.88 87 PHE A C 1
ATOM 745 O O . PHE A 1 87 ? 26.107 2.655 -19.504 1.00 45.88 87 PHE A O 1
ATOM 752 N N . PRO A 1 88 ? 27.837 1.516 -20.379 1.00 46.94 88 PRO A N 1
ATOM 753 C CA . PRO A 1 88 ? 28.799 2.489 -19.905 1.00 46.94 88 PRO A CA 1
ATOM 754 C C . PRO A 1 88 ? 28.652 3.714 -20.810 1.00 46.94 88 PRO A C 1
ATOM 756 O O . PRO A 1 88 ? 29.123 3.723 -21.949 1.00 46.94 88 PRO A O 1
ATOM 759 N N . PHE A 1 89 ? 27.950 4.740 -20.332 1.00 52.53 89 PHE A N 1
ATOM 760 C CA . PHE A 1 89 ? 28.029 6.068 -20.923 1.00 52.53 89 PHE A CA 1
ATOM 761 C C . PHE A 1 89 ? 29.501 6.490 -20.867 1.00 52.53 89 PHE A C 1
ATOM 763 O O . PHE A 1 89 ? 30.016 6.851 -19.811 1.00 52.53 89 PHE A O 1
ATOM 770 N N . LYS A 1 90 ? 30.200 6.371 -22.000 1.00 48.34 90 LYS A N 1
ATOM 771 C CA . LYS A 1 90 ? 31.462 7.069 -22.227 1.00 48.34 90 LYS A CA 1
ATOM 772 C C . LYS A 1 90 ? 31.113 8.552 -22.320 1.00 48.34 90 LYS A C 1
ATOM 774 O O . LYS A 1 90 ? 30.558 8.973 -23.333 1.00 48.34 90 LYS A O 1
ATOM 779 N N . LEU A 1 91 ? 31.348 9.272 -21.226 1.00 45.59 91 LEU A N 1
ATOM 780 C CA . LEU A 1 91 ? 31.447 10.728 -21.219 1.00 45.59 91 LEU A CA 1
ATOM 781 C C . LEU A 1 91 ? 32.780 11.146 -21.852 1.00 45.59 91 LEU A C 1
ATOM 783 O O . LEU A 1 91 ? 33.773 10.410 -21.631 1.00 45.59 91 LEU A O 1
#